Protein AF-A0A831PVS8-F1 (afdb_monomer_lite)

pLDDT: mean 74.14, std 18.01, range [37.59, 92.12]

Foldseek 3Di:
DDDDDDDDDDDDDPPDDDDDPVVVVVVVVVLVVLQLCLVLLLVLLVVLAVQWDWAVPDVVIAIVVNCQQVDFLVVRPDDLVVLVVSLVSSCVVCVLCNVVCVVCVVVRSHRRDGNNVVSNVSNVSVVVSVD

Secondary structure (DSSP, 8-state):
-----------PPP--PPPPHHHHHHHHHT-TT-TTTHHHHHHHHHHH-TT-EEE-SSSS-EEESTTGGGSBTGGGT--HHHHHHHHHHHHHH-GGGHHHHHHTHHHHT-TTSBHHHHHHHHHHHHHHHT-

Radius of gyration: 20.34 Å; chains: 1; bounding box: 55×60×35 Å

Structure (mmCIF, N/CA/C/O backbone):
data_AF-A0A831PVS8-F1
#
_entry.id   AF-A0A831PVS8-F1
#
loop_
_atom_site.group_PDB
_atom_site.id
_atom_site.type_symbol
_atom_site.label_atom_id
_atom_site.label_alt_id
_atom_site.label_comp_id
_atom_site.label_asym_id
_atom_site.label_entity_id
_atom_site.label_seq_id
_atom_site.pdbx_PDB_ins_code
_atom_site.Cartn_x
_atom_site.Cartn_y
_atom_site.Cartn_z
_atom_site.occupancy
_atom_site.B_iso_or_equiv
_atom_site.auth_seq_id
_atom_site.auth_comp_id
_atom_site.auth_asym_id
_atom_site.auth_atom_id
_atom_site.pdbx_PDB_model_num
ATOM 1 N N . MET A 1 1 ? -42.318 -44.932 23.338 1.00 41.38 1 MET A N 1
ATOM 2 C CA . MET A 1 1 ? -41.470 -44.939 22.121 1.00 41.38 1 MET A CA 1
ATOM 3 C C . MET A 1 1 ? -41.403 -43.526 21.544 1.00 41.38 1 MET A C 1
ATOM 5 O O . MET A 1 1 ? -42.353 -42.773 21.688 1.00 41.38 1 MET A O 1
ATOM 9 N N . LYS A 1 2 ? -40.236 -43.153 21.008 1.00 45.78 2 LYS A N 1
ATOM 10 C CA . LYS A 1 2 ? -39.795 -41.807 20.588 1.00 45.78 2 LYS A CA 1
ATOM 11 C C . LYS A 1 2 ? -40.451 -41.334 19.274 1.00 45.78 2 LYS A C 1
ATOM 13 O O . LYS A 1 2 ? -40.668 -42.189 18.423 1.00 45.78 2 LYS A O 1
ATOM 18 N N . ARG A 1 3 ? -40.592 -40.002 19.082 1.00 38.75 3 ARG A N 1
ATOM 19 C CA . ARG A 1 3 ? -40.307 -39.180 17.857 1.00 38.75 3 ARG A CA 1
ATOM 20 C C . ARG A 1 3 ? -41.163 -37.893 17.829 1.00 38.75 3 ARG A C 1
ATOM 22 O O . ARG A 1 3 ? -42.370 -37.960 17.682 1.00 38.75 3 ARG A O 1
ATOM 29 N N . THR A 1 4 ? -40.629 -36.746 18.263 1.00 49.12 4 THR A N 1
ATOM 30 C CA . THR A 1 4 ? -39.912 -35.671 17.514 1.00 49.12 4 THR A CA 1
ATOM 31 C C . THR A 1 4 ? -40.794 -34.654 16.776 1.00 49.12 4 THR A C 1
ATOM 33 O O . THR A 1 4 ? -41.469 -34.964 15.804 1.00 49.12 4 THR A O 1
ATOM 36 N N . LYS A 1 5 ? -40.670 -33.408 17.256 1.00 46.78 5 LYS A N 1
ATOM 37 C CA . LYS A 1 5 ? -41.176 -32.119 16.764 1.00 46.78 5 LYS A CA 1
ATOM 38 C C . LYS A 1 5 ? -40.736 -31.820 15.323 1.00 46.78 5 LYS A C 1
ATOM 40 O O . LYS A 1 5 ? -39.597 -32.114 14.966 1.00 46.78 5 LYS A O 1
ATOM 45 N N . ARG A 1 6 ? -41.555 -31.086 14.560 1.00 37.59 6 ARG A N 1
ATOM 46 C CA . ARG A 1 6 ? -41.065 -30.265 13.439 1.00 37.59 6 ARG A CA 1
ATOM 47 C C . ARG A 1 6 ? -41.905 -28.993 13.285 1.00 37.59 6 ARG A C 1
ATOM 49 O O . ARG A 1 6 ? -42.916 -28.968 12.600 1.00 37.59 6 ARG A O 1
ATOM 56 N N . THR A 1 7 ? -41.469 -27.937 13.964 1.00 42.09 7 THR A N 1
ATOM 57 C CA . THR A 1 7 ? -41.948 -26.563 13.783 1.00 42.09 7 THR A CA 1
ATOM 58 C C . THR A 1 7 ? -41.190 -25.963 12.599 1.00 42.09 7 THR A C 1
ATOM 60 O O . THR A 1 7 ? -39.977 -25.777 12.680 1.00 42.09 7 THR A O 1
ATOM 63 N N . GLN A 1 8 ? -41.865 -25.700 11.480 1.00 42.94 8 GLN A N 1
ATOM 64 C CA . GLN A 1 8 ? -41.251 -25.090 10.298 1.00 42.94 8 GLN A CA 1
ATOM 65 C C . GLN A 1 8 ? -41.432 -23.568 10.369 1.00 42.94 8 GLN A C 1
ATOM 67 O O . GLN A 1 8 ? -42.467 -23.023 9.999 1.00 42.94 8 GLN A O 1
ATOM 72 N N . SER A 1 9 ? -40.422 -22.875 10.900 1.00 40.56 9 SER A N 1
ATOM 73 C CA . SER A 1 9 ? -40.361 -21.411 10.916 1.00 40.56 9 SER A CA 1
ATOM 74 C C . SER A 1 9 ? -39.813 -20.882 9.587 1.00 40.56 9 SER A C 1
ATOM 76 O O . SER A 1 9 ? -38.619 -20.963 9.325 1.00 40.56 9 SER A O 1
ATOM 78 N N . ASN A 1 10 ? -40.713 -20.325 8.780 1.00 46.66 10 ASN A N 1
ATOM 79 C CA . ASN A 1 10 ? -40.642 -19.014 8.122 1.00 46.66 10 ASN A CA 1
ATOM 80 C C . ASN A 1 10 ? -39.254 -18.330 7.998 1.00 46.66 10 ASN A C 1
ATOM 82 O O . ASN A 1 10 ? -38.638 -18.047 9.027 1.00 46.66 10 ASN A O 1
ATOM 86 N N . ARG A 1 11 ? -38.846 -17.933 6.775 1.00 40.97 11 ARG A N 1
ATOM 87 C CA . ARG A 1 11 ? -38.078 -16.693 6.477 1.00 40.97 11 ARG A CA 1
ATOM 88 C C . ARG A 1 11 ? -37.901 -16.474 4.963 1.00 40.97 11 ARG A C 1
ATOM 90 O O . ARG A 1 11 ? -37.109 -17.141 4.308 1.00 40.97 11 ARG A O 1
ATOM 97 N N . ARG A 1 12 ? -38.626 -15.484 4.429 1.00 42.03 12 ARG A N 1
ATOM 98 C CA . ARG A 1 12 ? -38.342 -14.818 3.143 1.00 42.03 12 ARG A CA 1
ATOM 99 C C . ARG A 1 12 ? -36.970 -14.117 3.219 1.00 42.03 12 ARG A C 1
ATOM 101 O O . ARG A 1 12 ? -36.675 -13.548 4.276 1.00 42.03 12 ARG A O 1
ATOM 108 N N . PRO A 1 13 ? -36.156 -14.078 2.150 1.00 42.97 13 PRO A N 1
ATOM 109 C CA . PRO A 1 13 ? -34.933 -13.283 2.151 1.00 42.97 13 PRO A CA 1
ATOM 110 C C . PRO A 1 13 ? -35.303 -11.792 2.134 1.00 42.97 13 PRO A C 1
ATOM 112 O O . PRO A 1 13 ? -35.948 -11.304 1.207 1.00 42.97 13 PRO A O 1
ATOM 115 N N . LYS A 1 14 ? -34.936 -11.062 3.195 1.00 48.66 14 LYS A N 1
ATOM 116 C CA . LYS A 1 14 ? -35.035 -9.598 3.227 1.00 48.66 14 LYS A CA 1
ATOM 117 C C . LYS A 1 14 ? -34.056 -9.036 2.194 1.00 48.66 14 LYS A C 1
ATOM 119 O O . LYS A 1 14 ? -32.861 -9.294 2.288 1.00 48.66 14 LYS A O 1
ATOM 124 N N . LYS A 1 15 ? -34.574 -8.269 1.233 1.00 45.81 15 LYS A N 1
ATOM 125 C CA . LYS A 1 15 ? -33.807 -7.426 0.308 1.00 45.81 15 LYS A CA 1
ATOM 126 C C . LYS A 1 15 ? -32.966 -6.464 1.157 1.00 45.81 15 LYS A C 1
ATOM 128 O O . LYS A 1 15 ? -33.517 -5.568 1.790 1.00 45.81 15 LYS A O 1
ATOM 133 N N . VAL A 1 16 ? -31.667 -6.729 1.270 1.00 51.41 16 VAL A N 1
ATOM 134 C CA . VAL A 1 16 ? -30.741 -5.899 2.048 1.00 51.41 16 VAL A CA 1
ATOM 135 C C . VAL A 1 16 ? -30.465 -4.658 1.207 1.00 51.41 16 VAL A C 1
ATOM 137 O O . VAL A 1 16 ? -29.917 -4.772 0.113 1.00 51.41 16 VAL A O 1
ATOM 140 N N . ALA A 1 17 ? -30.930 -3.495 1.663 1.00 54.09 17 ALA A N 1
ATOM 141 C CA . ALA A 1 17 ? -30.590 -2.223 1.037 1.00 54.09 17 ALA A CA 1
ATOM 142 C C . ALA A 1 17 ? -29.059 -2.033 1.058 1.00 54.09 17 ALA A C 1
ATOM 144 O O . ALA A 1 17 ? -28.418 -2.487 2.014 1.00 54.09 17 ALA A O 1
ATOM 145 N N . PRO A 1 18 ? -28.460 -1.409 0.026 1.00 54.16 18 PRO A N 1
ATOM 146 C CA . PRO A 1 18 ? -27.046 -1.063 0.065 1.00 54.16 18 PRO A CA 1
ATOM 147 C C . PRO A 1 18 ? -26.783 -0.208 1.317 1.00 54.16 18 PRO A C 1
ATOM 149 O O . PRO A 1 18 ? -27.594 0.665 1.624 1.00 54.16 18 PRO A O 1
ATOM 152 N N . PRO A 1 19 ? -25.721 -0.492 2.088 1.00 49.62 19 PRO A N 1
ATOM 153 C CA . PRO A 1 19 ? -25.424 0.280 3.285 1.00 49.62 19 PRO A CA 1
ATOM 154 C C . PRO A 1 19 ? -25.114 1.727 2.895 1.00 49.62 19 PRO A C 1
ATOM 156 O O . PRO A 1 19 ? -24.367 1.960 1.944 1.00 49.62 19 PRO A O 1
ATOM 159 N N . ASP A 1 20 ? -25.677 2.680 3.637 1.00 54.56 20 ASP A N 1
ATOM 160 C CA . ASP A 1 20 ? -25.370 4.098 3.476 1.00 54.56 20 ASP A CA 1
ATOM 161 C C . ASP A 1 20 ? -23.846 4.328 3.533 1.00 54.56 20 ASP A C 1
ATOM 163 O O . ASP A 1 20 ? -23.161 3.712 4.361 1.00 54.56 20 ASP A O 1
ATOM 167 N N . PRO A 1 21 ? -23.287 5.228 2.705 1.00 50.31 21 PRO A N 1
ATOM 168 C CA . PRO A 1 21 ? -21.844 5.477 2.635 1.00 50.31 21 PRO A CA 1
ATOM 169 C C . PRO A 1 21 ? -21.243 5.908 3.985 1.00 50.31 21 PRO A C 1
ATOM 171 O O . PRO A 1 21 ? -20.114 5.548 4.311 1.00 50.31 21 PRO A O 1
ATOM 174 N N . LEU A 1 22 ? -22.031 6.570 4.837 1.00 42.75 22 LEU A N 1
ATOM 175 C CA . LEU A 1 22 ? -21.641 6.912 6.211 1.00 42.75 22 LEU A CA 1
ATOM 176 C C . LEU A 1 22 ? -21.515 5.680 7.127 1.00 42.75 22 LEU A C 1
ATOM 178 O O . LEU A 1 22 ? -20.697 5.661 8.040 1.00 42.75 22 LEU A O 1
ATOM 182 N N . THR A 1 23 ? -22.270 4.612 6.857 1.00 52.88 23 THR A N 1
ATOM 183 C CA . THR A 1 23 ? -22.194 3.347 7.612 1.00 52.88 23 THR A CA 1
ATOM 184 C C . THR A 1 23 ? -20.995 2.495 7.184 1.00 52.88 23 THR A C 1
ATOM 186 O O . THR A 1 23 ? -20.504 1.676 7.963 1.00 52.88 23 THR A O 1
ATOM 189 N N . LEU A 1 24 ? -20.502 2.684 5.955 1.00 48.91 24 LEU A N 1
ATOM 190 C CA . LEU A 1 24 ? -19.259 2.071 5.485 1.00 48.91 24 LEU A CA 1
ATOM 191 C C . LEU A 1 24 ? -18.042 2.688 6.185 1.00 48.91 24 LEU A C 1
ATOM 193 O O . LEU A 1 24 ? -17.184 1.943 6.658 1.00 48.91 24 LEU A O 1
ATOM 197 N N . LEU A 1 25 ? -18.030 4.014 6.344 1.00 50.56 25 LEU A N 1
ATOM 198 C CA . LEU A 1 25 ? -17.004 4.746 7.095 1.00 50.56 25 LEU A CA 1
ATOM 199 C C . LEU A 1 25 ? -16.999 4.360 8.587 1.00 50.56 25 LEU A C 1
ATOM 201 O O . LEU A 1 25 ? -15.944 4.061 9.142 1.00 50.56 25 LEU A O 1
ATOM 205 N N . ASP A 1 26 ? -18.171 4.250 9.224 1.00 45.41 26 ASP A N 1
ATOM 206 C CA . ASP A 1 26 ? -18.280 3.841 10.637 1.00 45.41 26 ASP A CA 1
ATOM 207 C C . ASP A 1 26 ? -17.866 2.368 10.859 1.00 45.41 26 ASP A C 1
ATOM 209 O O . ASP A 1 26 ? -17.264 2.014 11.875 1.00 45.41 26 ASP A O 1
ATOM 213 N N . ARG A 1 27 ? -18.116 1.486 9.877 1.00 44.44 27 ARG A N 1
ATOM 214 C CA . ARG A 1 27 ? -17.620 0.096 9.903 1.00 44.44 27 ARG A CA 1
ATOM 215 C C . ARG A 1 27 ? -16.119 -0.004 9.665 1.00 44.44 27 ARG A C 1
ATOM 217 O O . ARG A 1 27 ? -15.501 -0.874 10.274 1.00 44.44 27 ARG A O 1
ATOM 224 N N . ALA A 1 28 ? -15.543 0.848 8.821 1.00 46.62 28 ALA A N 1
ATOM 225 C CA . ALA A 1 28 ? -14.095 0.948 8.662 1.00 46.62 28 ALA A CA 1
ATOM 226 C C . ALA A 1 28 ? -13.438 1.420 9.973 1.00 46.62 28 ALA A C 1
ATOM 228 O O . ALA A 1 28 ? -12.481 0.804 10.437 1.00 46.62 28 ALA A O 1
ATOM 229 N N . ALA A 1 29 ? -14.038 2.404 10.654 1.00 47.22 29 ALA A N 1
ATOM 230 C CA . ALA A 1 29 ? -13.553 2.937 11.929 1.00 47.22 29 ALA A CA 1
ATOM 231 C C . ALA A 1 29 ? -13.600 1.931 13.102 1.00 47.22 29 ALA A C 1
ATOM 233 O O . ALA A 1 29 ? -12.787 2.018 14.023 1.00 47.22 29 ALA A O 1
ATOM 234 N N . ARG A 1 30 ? -14.524 0.956 13.080 1.00 44.41 30 ARG A N 1
ATOM 235 C CA . ARG A 1 30 ? -14.644 -0.101 14.110 1.00 44.41 30 ARG A CA 1
ATOM 236 C C . ARG A 1 30 ? -13.756 -1.334 13.864 1.00 44.41 30 ARG A C 1
ATOM 238 O O . ARG A 1 30 ? -13.692 -2.200 14.731 1.00 44.41 30 ARG A O 1
ATOM 245 N N . ARG A 1 31 ? -13.051 -1.424 12.728 1.00 46.66 31 ARG A N 1
ATOM 246 C CA . ARG A 1 31 ? -12.142 -2.533 12.345 1.00 46.66 31 ARG A CA 1
ATOM 247 C C . ARG A 1 31 ? -10.680 -2.260 12.759 1.00 46.66 31 ARG A C 1
ATOM 249 O O . ARG A 1 31 ? -9.757 -2.445 11.971 1.00 46.66 31 ARG A O 1
ATOM 256 N N . ARG A 1 32 ? -10.467 -1.821 14.004 1.00 41.78 32 ARG A N 1
ATOM 257 C CA . ARG A 1 32 ? -9.177 -1.391 14.602 1.00 41.78 32 ARG A CA 1
ATOM 258 C C . ARG A 1 32 ? -8.109 -2.486 14.818 1.00 41.78 32 ARG A C 1
ATOM 260 O O . ARG A 1 32 ? -7.218 -2.295 15.630 1.00 41.78 32 ARG A O 1
ATOM 267 N N . ASP A 1 33 ? -8.147 -3.580 14.064 1.00 42.84 33 ASP A N 1
ATOM 268 C CA . ASP A 1 33 ? -6.990 -4.479 13.889 1.00 42.84 33 ASP A CA 1
ATOM 269 C C . ASP A 1 33 ? -6.345 -4.314 12.495 1.00 42.84 33 ASP A C 1
ATOM 271 O O . ASP A 1 33 ? -5.343 -4.948 12.188 1.00 42.84 33 ASP A O 1
ATOM 275 N N . ALA A 1 34 ? -6.903 -3.438 11.646 1.00 44.19 34 ALA A N 1
ATOM 276 C CA . ALA A 1 34 ? -6.414 -3.123 10.301 1.00 44.19 34 ALA A CA 1
ATOM 277 C C . ALA A 1 34 ? -5.990 -1.648 10.138 1.00 44.19 34 ALA A C 1
ATOM 279 O O . ALA A 1 34 ? -5.845 -1.166 9.017 1.00 44.19 34 ALA A O 1
ATOM 280 N N . SER A 1 35 ? -5.757 -0.924 11.240 1.00 50.69 35 SER A N 1
ATOM 281 C CA . SER A 1 35 ? -5.222 0.452 11.229 1.00 50.69 35 SER A CA 1
ATOM 282 C C . SER A 1 35 ? -3.718 0.525 10.901 1.00 50.69 35 SER A C 1
ATOM 284 O O . SER A 1 35 ? -3.071 1.524 11.184 1.00 50.69 35 SER A O 1
ATOM 286 N N . ASP A 1 36 ? -3.166 -0.518 10.278 1.00 62.69 36 ASP A N 1
ATOM 287 C CA . ASP A 1 36 ? -1.746 -0.681 9.950 1.00 62.69 36 ASP A CA 1
ATOM 288 C C . ASP A 1 36 ? -1.357 -0.057 8.591 1.00 62.69 36 ASP A C 1
ATOM 290 O O . ASP A 1 36 ? -0.298 -0.348 8.049 1.00 62.69 36 ASP A O 1
ATOM 294 N N . GLY A 1 37 ? -2.227 0.741 7.965 1.00 72.50 37 GLY A N 1
ATOM 295 C CA . GLY A 1 37 ? -1.988 1.317 6.631 1.00 72.50 37 GLY A CA 1
ATOM 296 C C . GLY A 1 37 ? -2.036 0.312 5.468 1.00 72.50 37 GLY A C 1
ATOM 297 O O . GLY A 1 37 ? -2.185 0.722 4.323 1.00 72.50 37 GLY A O 1
ATOM 298 N N . ALA A 1 38 ? -2.008 -0.998 5.738 1.00 83.00 38 ALA A N 1
ATOM 299 C CA . ALA A 1 38 ? -2.080 -2.055 4.725 1.00 83.00 38 ALA A CA 1
ATOM 300 C C . ALA A 1 38 ? -3.386 -2.035 3.912 1.00 83.00 38 ALA A C 1
ATOM 302 O O . ALA A 1 38 ? -3.369 -2.285 2.709 1.00 83.00 38 ALA A O 1
ATOM 303 N N . LEU A 1 39 ? -4.516 -1.728 4.559 1.00 85.12 39 LEU A N 1
ATOM 304 C CA . LEU A 1 39 ? -5.800 -1.619 3.870 1.00 85.12 39 LEU A CA 1
ATOM 305 C C . LEU A 1 39 ? -5.839 -0.394 2.949 1.00 85.12 39 LEU A C 1
ATOM 307 O O . LEU A 1 39 ? -6.210 -0.526 1.788 1.00 85.12 39 LEU A O 1
ATOM 311 N N . GLU A 1 40 ? -5.426 0.771 3.454 1.00 86.25 40 GLU A N 1
ATOM 312 C CA . GLU A 1 40 ? -5.361 2.009 2.665 1.00 86.25 40 GLU A CA 1
ATOM 313 C C . GLU A 1 40 ? -4.411 1.855 1.476 1.00 86.25 40 GLU A C 1
ATOM 315 O O . GLU A 1 40 ? -4.749 2.238 0.360 1.00 86.25 40 GLU A O 1
ATOM 320 N N . LEU A 1 41 ? -3.266 1.198 1.683 1.00 88.06 41 LEU A N 1
ATOM 321 C CA . LEU A 1 41 ? -2.332 0.861 0.614 1.00 88.06 41 LEU A CA 1
ATOM 322 C C . LEU A 1 41 ? -2.970 -0.050 -0.437 1.00 88.06 41 LEU A C 1
ATOM 324 O O . LEU A 1 41 ? -2.869 0.231 -1.626 1.00 88.06 41 LEU A O 1
ATOM 328 N N . ALA A 1 42 ? -3.655 -1.117 -0.022 1.00 87.81 42 ALA A N 1
ATOM 329 C CA . ALA A 1 42 ? -4.318 -2.025 -0.954 1.00 87.81 42 ALA A CA 1
ATOM 330 C C . ALA A 1 42 ? -5.427 -1.322 -1.760 1.00 87.81 42 ALA A C 1
ATOM 332 O O . ALA A 1 42 ? -5.566 -1.566 -2.958 1.00 87.81 42 ALA A O 1
ATOM 333 N N . VAL A 1 43 ? -6.197 -0.432 -1.126 1.00 86.69 43 VAL A N 1
ATOM 334 C CA . VAL A 1 43 ? -7.256 0.352 -1.783 1.00 86.69 43 VAL A CA 1
ATOM 335 C C . VAL A 1 43 ? -6.674 1.378 -2.759 1.00 86.69 43 VAL A C 1
ATOM 337 O O . VAL A 1 43 ? -7.181 1.508 -3.876 1.00 86.69 43 VAL A O 1
ATOM 340 N N . ALA A 1 44 ? -5.596 2.067 -2.381 1.00 89.19 44 ALA A N 1
ATOM 341 C CA . ALA A 1 44 ? -4.896 2.993 -3.266 1.00 89.19 44 ALA A CA 1
ATOM 342 C C . ALA A 1 44 ? -4.314 2.254 -4.484 1.00 89.19 44 ALA A C 1
ATOM 344 O O . ALA A 1 44 ? -4.501 2.675 -5.624 1.00 89.19 44 ALA A O 1
ATOM 345 N N . LEU A 1 45 ? -3.723 1.073 -4.273 1.00 88.19 45 LEU A N 1
ATOM 346 C CA . LEU A 1 45 ? -3.247 0.220 -5.364 1.00 88.19 45 LEU A CA 1
ATOM 347 C C . LEU A 1 45 ? -4.375 -0.205 -6.304 1.00 88.19 45 LEU A C 1
ATOM 349 O O . LEU A 1 45 ? -4.256 -0.014 -7.509 1.00 88.19 45 LEU A O 1
ATOM 353 N N . ALA A 1 46 ? -5.496 -0.697 -5.777 1.00 87.81 46 ALA A N 1
ATOM 354 C CA . ALA A 1 46 ? -6.655 -1.059 -6.598 1.00 87.81 46 ALA A CA 1
ATOM 355 C C . ALA A 1 46 ? -7.267 0.129 -7.364 1.00 87.81 46 ALA A C 1
ATOM 357 O O . ALA A 1 46 ? -7.986 -0.066 -8.341 1.00 87.81 46 ALA A O 1
ATOM 358 N N . SER A 1 47 ? -6.986 1.363 -6.935 1.00 86.19 47 SER A N 1
ATOM 359 C CA . SER A 1 47 ? -7.415 2.581 -7.629 1.00 86.19 47 SER A CA 1
ATOM 360 C C . SER A 1 47 ? -6.470 2.978 -8.769 1.00 86.19 47 SER A C 1
ATOM 362 O O . SER A 1 47 ? -6.895 3.653 -9.704 1.00 86.19 47 SER A O 1
ATOM 364 N N . LEU A 1 48 ? -5.199 2.574 -8.700 1.00 86.50 48 LEU A N 1
ATOM 365 C CA . LEU A 1 48 ? -4.163 2.910 -9.685 1.00 86.50 48 LEU A CA 1
ATOM 366 C C . LEU A 1 48 ? -3.930 1.808 -10.718 1.00 86.50 48 LEU A C 1
ATOM 368 O O . LEU A 1 48 ? -3.502 2.094 -11.835 1.00 86.50 48 LEU A O 1
ATOM 372 N N . THR A 1 49 ? -4.216 0.557 -10.365 1.00 85.69 49 THR A N 1
ATOM 373 C CA . THR A 1 49 ? -4.022 -0.598 -11.238 1.00 85.69 49 THR A CA 1
ATOM 374 C C . THR A 1 49 ? -5.238 -1.514 -11.234 1.00 85.69 49 THR A C 1
ATOM 376 O O . THR A 1 49 ? -5.872 -1.752 -10.211 1.00 85.69 49 THR A O 1
ATOM 379 N N . THR A 1 50 ? -5.542 -2.087 -12.398 1.00 86.75 50 THR A N 1
ATOM 380 C CA . THR A 1 50 ? -6.583 -3.112 -12.558 1.00 86.75 50 THR A CA 1
ATOM 381 C C . THR A 1 50 ? -6.110 -4.506 -12.137 1.00 86.75 50 THR A C 1
ATOM 383 O O . THR A 1 50 ? -6.913 -5.438 -12.090 1.00 86.75 50 THR A O 1
ATOM 386 N N . LEU A 1 51 ? -4.816 -4.657 -11.826 1.00 86.50 51 LEU A N 1
ATOM 387 C CA . LEU A 1 51 ? -4.200 -5.914 -11.393 1.00 86.50 51 LEU A CA 1
ATOM 388 C C . LEU A 1 51 ? -4.400 -6.203 -9.904 1.00 86.50 51 LEU A C 1
ATOM 390 O O . LEU A 1 51 ? -4.082 -7.305 -9.462 1.00 86.50 51 LEU A O 1
ATOM 394 N N . VAL A 1 52 ? -4.904 -5.230 -9.142 1.00 88.50 52 VAL A N 1
ATOM 395 C CA . VAL A 1 52 ? -5.176 -5.371 -7.714 1.00 88.50 52 VAL A CA 1
ATOM 396 C C . VAL A 1 52 ? -6.664 -5.180 -7.468 1.00 88.50 52 VAL A C 1
ATOM 398 O O . VAL A 1 52 ? -7.244 -4.169 -7.846 1.00 88.50 52 VAL A O 1
ATOM 401 N N . GLN A 1 53 ? -7.286 -6.142 -6.798 1.00 88.00 53 GLN A N 1
ATOM 402 C CA . GLN A 1 53 ? -8.644 -6.018 -6.281 1.00 88.00 53 GLN A CA 1
ATOM 403 C C . GLN A 1 53 ? -8.631 -6.186 -4.770 1.00 88.00 53 GLN A C 1
ATOM 405 O O . GLN A 1 53 ? -7.851 -6.969 -4.231 1.00 88.00 53 GLN A O 1
ATOM 410 N N . VAL A 1 54 ? -9.519 -5.472 -4.082 1.00 85.56 54 VAL A N 1
ATOM 411 C CA . VAL A 1 54 ? -9.670 -5.562 -2.628 1.00 85.56 54 VAL A CA 1
ATOM 412 C C . VAL A 1 54 ? -11.093 -5.988 -2.303 1.00 85.56 54 VAL A C 1
ATOM 414 O O . VAL A 1 54 ? -12.052 -5.287 -2.623 1.00 85.56 54 VAL A O 1
ATOM 417 N N . ASP A 1 55 ? -11.235 -7.127 -1.628 1.00 84.06 55 ASP A N 1
ATOM 418 C CA . ASP A 1 55 ? -12.503 -7.581 -1.071 1.00 84.06 55 ASP A CA 1
ATOM 419 C C . ASP A 1 55 ? -12.552 -7.313 0.438 1.00 84.06 55 ASP A C 1
ATOM 421 O O . ASP A 1 55 ? -11.853 -7.932 1.247 1.00 84.06 55 ASP A O 1
ATOM 425 N N . LEU A 1 56 ? -13.435 -6.391 0.820 1.00 81.25 56 LEU A N 1
ATOM 426 C CA . LEU A 1 56 ? -13.669 -5.976 2.205 1.00 81.25 56 LEU A CA 1
ATOM 427 C C . LEU A 1 56 ? -14.733 -6.825 2.925 1.00 81.25 56 LEU A C 1
ATOM 429 O O . LEU A 1 56 ? -14.997 -6.598 4.116 1.00 81.25 56 LEU A O 1
ATOM 433 N N . ARG A 1 57 ? -15.380 -7.762 2.213 1.00 82.44 57 ARG A N 1
ATOM 434 C CA . ARG A 1 57 ? -16.425 -8.648 2.751 1.00 82.44 57 ARG A CA 1
ATOM 435 C C . ARG A 1 57 ? -15.884 -9.630 3.801 1.00 82.44 57 ARG A C 1
ATOM 437 O O . ARG A 1 57 ? -16.502 -9.693 4.867 1.00 82.44 57 ARG A O 1
ATOM 444 N N . PRO A 1 58 ? -14.795 -10.389 3.558 1.00 75.88 58 PRO A N 1
ATOM 445 C CA . PRO A 1 58 ? -14.192 -11.248 4.578 1.00 75.88 58 PRO A CA 1
ATOM 446 C C . PRO A 1 58 ? -13.388 -10.446 5.619 1.00 75.88 58 PRO A C 1
ATOM 448 O O . PRO A 1 58 ? -12.948 -9.327 5.355 1.00 75.88 58 PRO A O 1
ATOM 451 N N . THR A 1 59 ? -13.189 -11.041 6.801 1.00 69.75 59 THR A N 1
ATOM 452 C CA . THR A 1 59 ? -12.295 -10.524 7.852 1.00 69.75 59 THR A CA 1
ATOM 453 C C . THR A 1 59 ? -11.253 -11.600 8.191 1.00 69.75 59 THR A C 1
ATOM 455 O O . THR A 1 59 ? -11.666 -12.682 8.619 1.00 69.75 59 THR A O 1
ATOM 458 N N . PRO A 1 60 ? -9.936 -11.348 8.029 1.00 72.38 60 PRO A N 1
ATOM 459 C CA . PRO A 1 60 ? -9.320 -10.136 7.464 1.00 72.38 60 PRO A CA 1
ATOM 460 C C . PRO A 1 60 ? -9.709 -9.898 5.991 1.00 72.38 60 PRO A C 1
ATOM 462 O O . PRO A 1 60 ? -10.220 -10.808 5.332 1.00 72.38 60 PRO A O 1
ATOM 465 N N . PHE A 1 61 ? -9.505 -8.664 5.501 1.00 82.38 61 PHE A N 1
ATOM 466 C CA . PHE A 1 61 ? -9.763 -8.321 4.097 1.00 82.38 61 PHE A CA 1
ATOM 467 C C . PHE A 1 61 ? -8.921 -9.204 3.173 1.00 82.38 61 PHE A C 1
ATOM 469 O O . PHE A 1 61 ? -7.879 -9.727 3.573 1.00 82.38 61 PHE A O 1
ATOM 476 N N . ARG A 1 62 ? -9.380 -9.384 1.937 1.00 82.50 62 ARG A N 1
ATOM 477 C CA . ARG A 1 62 ? -8.639 -10.138 0.923 1.00 82.50 62 ARG A CA 1
ATOM 478 C C . ARG A 1 62 ? -8.222 -9.228 -0.209 1.00 82.50 62 ARG A C 1
ATOM 480 O O . ARG A 1 62 ? -8.930 -8.281 -0.539 1.00 82.50 62 ARG A O 1
ATOM 487 N N . THR A 1 63 ? -7.093 -9.557 -0.809 1.00 85.25 63 THR A N 1
ATOM 488 C CA . THR A 1 63 ? -6.627 -8.941 -2.042 1.00 85.25 63 THR A CA 1
ATOM 489 C C . THR A 1 63 ? -6.553 -10.002 -3.124 1.00 85.25 63 THR A C 1
ATOM 491 O O . THR A 1 63 ? -6.313 -11.176 -2.838 1.00 85.25 63 THR A O 1
ATOM 494 N N . GLU A 1 64 ? -6.760 -9.599 -4.366 1.00 87.50 64 GLU A N 1
ATOM 495 C CA . GLU A 1 64 ? -6.361 -10.377 -5.531 1.00 87.50 64 GLU A CA 1
ATOM 496 C C . GLU A 1 64 ? -5.314 -9.554 -6.278 1.00 87.50 64 GLU A C 1
ATOM 498 O O . GLU A 1 64 ? -5.627 -8.427 -6.653 1.00 87.50 64 GLU A O 1
ATOM 503 N N . PRO A 1 65 ?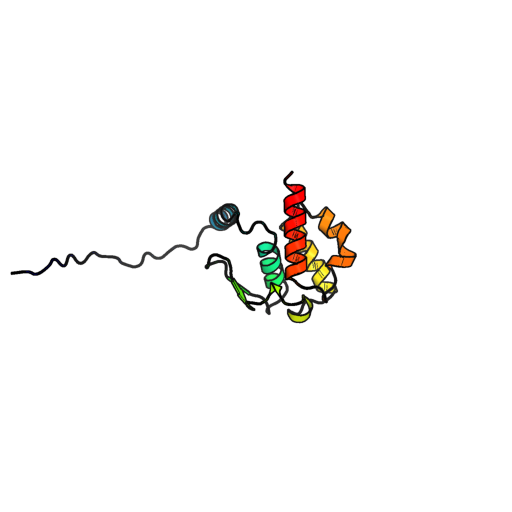 -4.079 -10.052 -6.452 1.00 88.62 65 PRO A N 1
ATOM 504 C CA . PRO A 1 65 ? -3.559 -11.342 -5.985 1.00 88.62 65 PRO A CA 1
ATOM 505 C C . PRO A 1 65 ? -3.508 -11.479 -4.447 1.00 88.62 65 PRO A C 1
ATOM 507 O O . PRO A 1 65 ? -3.366 -10.494 -3.721 1.00 88.62 65 PRO A O 1
ATOM 510 N N . ALA A 1 66 ? -3.628 -12.713 -3.941 1.00 84.38 66 ALA A N 1
ATOM 511 C CA . ALA A 1 66 ? -3.611 -12.999 -2.497 1.00 84.38 66 ALA A CA 1
ATOM 512 C C . ALA A 1 66 ? -2.230 -12.757 -1.862 1.00 84.38 66 ALA A C 1
ATOM 514 O O . ALA A 1 66 ? -2.134 -12.415 -0.688 1.00 84.38 66 ALA A O 1
ATOM 515 N N . ASP A 1 67 ? -1.177 -12.888 -2.664 1.00 84.62 67 ASP A N 1
ATOM 516 C CA . ASP A 1 67 ? 0.226 -12.616 -2.350 1.00 84.62 67 ASP A CA 1
ATOM 517 C C . ASP A 1 67 ? 0.629 -11.157 -2.651 1.00 84.62 67 ASP A C 1
ATOM 519 O O . ASP A 1 67 ? 1.801 -10.865 -2.874 1.00 84.62 67 ASP A O 1
ATOM 523 N N . LEU A 1 68 ? -0.327 -10.216 -2.667 1.00 86.75 68 LEU A N 1
ATOM 524 C CA . LEU A 1 68 ? -0.072 -8.802 -2.980 1.00 86.75 68 LEU A CA 1
ATOM 525 C C . LEU A 1 68 ? 1.080 -8.209 -2.158 1.00 86.75 68 LEU A C 1
ATOM 527 O O . LEU A 1 68 ? 1.913 -7.489 -2.691 1.00 86.75 68 LEU A O 1
ATOM 531 N N . PHE A 1 69 ? 1.138 -8.502 -0.862 1.00 87.31 69 PHE A N 1
ATOM 532 C CA . PHE A 1 69 ? 2.145 -7.913 0.023 1.00 87.31 69 PHE A CA 1
ATOM 533 C C . PHE A 1 69 ? 3.543 -8.533 -0.142 1.00 87.31 69 PHE A C 1
ATOM 535 O O . PHE A 1 69 ? 4.529 -7.898 0.223 1.00 87.31 69 PHE A O 1
ATOM 542 N N . ASP A 1 70 ? 3.655 -9.712 -0.757 1.00 87.62 70 ASP A N 1
ATOM 543 C CA . ASP A 1 70 ? 4.945 -10.330 -1.097 1.00 87.62 70 ASP A CA 1
ATOM 544 C C . ASP A 1 70 ? 5.503 -9.821 -2.439 1.00 87.62 70 ASP A C 1
ATOM 546 O O . ASP A 1 70 ? 6.673 -10.039 -2.772 1.00 87.62 70 ASP A O 1
ATOM 550 N N . ARG A 1 71 ? 4.665 -9.123 -3.211 1.00 89.88 71 ARG A N 1
ATOM 551 C CA . ARG A 1 71 ? 4.971 -8.579 -4.533 1.00 89.88 71 ARG A CA 1
ATOM 552 C C . ARG A 1 71 ? 5.603 -7.195 -4.473 1.00 89.88 71 ARG A C 1
ATOM 554 O O . ARG A 1 71 ? 5.526 -6.487 -3.471 1.00 89.88 71 ARG A O 1
ATOM 561 N N . THR A 1 72 ? 6.218 -6.802 -5.585 1.00 91.69 72 THR A N 1
ATOM 562 C CA . THR A 1 72 ? 6.706 -5.436 -5.806 1.00 91.69 72 THR A CA 1
ATOM 563 C C . THR A 1 72 ? 5.649 -4.579 -6.492 1.00 91.69 72 THR A C 1
ATOM 565 O O . THR A 1 72 ? 4.794 -5.105 -7.210 1.00 91.69 72 THR A O 1
ATOM 568 N N . PHE A 1 73 ? 5.736 -3.258 -6.342 1.00 91.12 73 PHE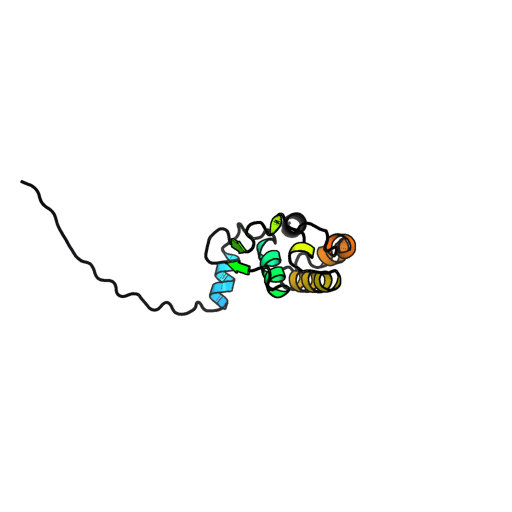 A N 1
ATOM 569 C CA . PHE A 1 73 ? 4.855 -2.319 -7.048 1.00 91.12 73 PHE A CA 1
ATOM 570 C C . PHE A 1 73 ? 4.928 -2.487 -8.577 1.00 91.12 73 PHE A C 1
ATOM 572 O O . PHE A 1 73 ? 3.900 -2.525 -9.253 1.00 91.12 73 PHE A O 1
ATOM 579 N N . SER A 1 74 ? 6.122 -2.730 -9.119 1.00 92.12 74 SER A N 1
ATOM 580 C CA . SER A 1 74 ? 6.324 -3.019 -10.544 1.00 92.12 74 SER A CA 1
ATOM 581 C C . SER A 1 74 ? 5.577 -4.264 -11.024 1.00 92.12 74 SER A C 1
ATOM 583 O O . SER A 1 74 ? 5.032 -4.278 -12.126 1.00 92.12 74 SER A O 1
ATOM 585 N N . SER A 1 75 ? 5.479 -5.303 -10.190 1.00 90.00 75 SER A N 1
ATOM 586 C CA . SER A 1 75 ? 4.790 -6.550 -10.549 1.00 90.00 75 SER A CA 1
ATOM 587 C C . SER A 1 75 ? 3.262 -6.431 -10.573 1.00 90.00 75 SER A C 1
ATOM 589 O O . SER A 1 75 ? 2.590 -7.278 -11.162 1.00 90.00 75 SER A O 1
ATOM 591 N N . VAL A 1 76 ? 2.715 -5.377 -9.963 1.00 88.19 76 VAL A N 1
ATOM 592 C CA . VAL A 1 76 ? 1.291 -5.013 -10.039 1.00 88.19 76 VAL A CA 1
ATOM 593 C C . VAL A 1 76 ? 1.040 -3.858 -11.011 1.00 88.19 76 VAL A C 1
ATOM 595 O O . VAL A 1 76 ? -0.057 -3.303 -11.049 1.00 88.19 76 VAL A O 1
ATOM 598 N N . GLY A 1 77 ? 2.033 -3.534 -11.844 1.00 87.19 77 GLY A N 1
ATOM 599 C CA . GLY A 1 77 ? 1.907 -2.582 -12.943 1.00 87.19 77 GLY A CA 1
ATOM 600 C C . GLY A 1 77 ? 2.164 -1.124 -12.572 1.00 87.19 77 GLY A C 1
ATOM 601 O O . GLY A 1 77 ? 1.943 -0.273 -13.427 1.00 87.19 77 GLY A O 1
ATOM 602 N N . LEU A 1 78 ? 2.641 -0.830 -11.355 1.00 90.12 78 LEU A N 1
ATOM 603 C CA . LEU A 1 78 ? 3.032 0.528 -10.980 1.00 90.12 78 LEU A CA 1
ATOM 604 C C . LEU A 1 78 ? 4.435 0.857 -11.494 1.00 90.12 78 LEU A C 1
ATOM 606 O O . LEU A 1 78 ? 5.382 0.096 -11.301 1.00 90.12 78 LEU A O 1
ATOM 610 N N . ASN A 1 7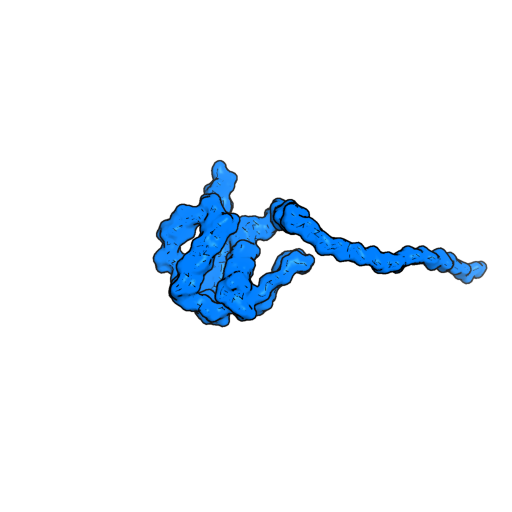9 ? 4.567 2.014 -12.133 1.00 89.25 79 ASN A N 1
ATOM 611 C CA . ASN A 1 79 ? 5.838 2.609 -12.543 1.00 89.25 79 ASN A CA 1
ATOM 612 C C . ASN A 1 79 ? 6.183 3.819 -11.654 1.00 89.25 79 ASN A C 1
ATOM 614 O O . ASN A 1 79 ? 5.411 4.182 -10.770 1.00 89.25 79 ASN A O 1
ATOM 618 N N . GLU A 1 80 ? 7.345 4.438 -11.879 1.00 86.56 80 GLU A N 1
ATOM 619 C CA . GLU A 1 80 ? 7.831 5.570 -11.069 1.00 86.56 80 GLU A CA 1
ATOM 620 C C . GLU A 1 80 ? 6.833 6.738 -11.048 1.00 86.56 80 GLU A C 1
ATOM 622 O O . GLU A 1 80 ? 6.545 7.283 -9.984 1.00 86.56 80 GLU A O 1
ATOM 627 N N . ASP A 1 81 ? 6.211 7.052 -12.188 1.00 85.69 81 ASP A N 1
ATOM 628 C CA . ASP A 1 81 ? 5.195 8.107 -12.272 1.00 85.69 81 ASP A CA 1
ATOM 629 C C . ASP A 1 81 ? 3.973 7.801 -11.388 1.00 85.69 81 ASP A C 1
ATOM 631 O O . ASP A 1 81 ? 3.463 8.674 -10.682 1.00 85.69 81 ASP A O 1
ATOM 635 N N . GLN A 1 82 ? 3.506 6.547 -11.387 1.00 88.62 82 GLN A N 1
ATOM 636 C CA . GLN A 1 82 ? 2.364 6.108 -10.581 1.00 88.62 82 GLN A CA 1
ATOM 637 C C . GLN A 1 82 ? 2.667 6.049 -9.082 1.00 88.62 82 GLN A C 1
ATOM 639 O O . GLN A 1 82 ? 1.743 6.216 -8.282 1.00 88.62 82 GLN A O 1
ATOM 644 N N . MET A 1 83 ? 3.930 5.877 -8.682 1.00 88.19 83 MET A N 1
ATOM 645 C CA . MET A 1 83 ? 4.319 5.928 -7.269 1.00 88.19 83 MET A CA 1
ATOM 646 C C . MET A 1 83 ? 4.060 7.311 -6.658 1.00 88.19 83 MET A C 1
ATOM 648 O O . MET A 1 83 ? 3.563 7.402 -5.534 1.00 88.19 83 MET A O 1
ATOM 652 N N . GLY A 1 84 ? 4.284 8.385 -7.421 1.00 87.69 84 GLY A N 1
ATOM 653 C CA . GLY A 1 84 ? 3.938 9.741 -6.989 1.00 87.69 84 GLY A CA 1
ATOM 654 C C . GLY A 1 84 ? 2.435 9.907 -6.732 1.00 87.69 84 GLY A C 1
ATOM 655 O O . GLY A 1 84 ? 2.033 10.453 -5.703 1.00 87.69 84 GLY A O 1
ATOM 656 N N . PHE A 1 85 ? 1.591 9.367 -7.618 1.00 88.50 85 PHE A N 1
ATOM 657 C CA . PHE A 1 85 ? 0.134 9.370 -7.432 1.00 88.50 85 PHE A CA 1
ATOM 658 C C . PHE A 1 85 ? -0.313 8.506 -6.247 1.00 88.50 85 PHE A C 1
ATOM 660 O O . PHE A 1 85 ? -1.208 8.914 -5.504 1.00 88.50 85 PHE A O 1
ATOM 667 N N . LEU A 1 86 ? 0.320 7.347 -6.040 1.00 88.81 86 LEU A N 1
ATOM 668 C CA . LEU A 1 86 ? 0.082 6.487 -4.879 1.00 88.81 86 LEU A CA 1
ATOM 669 C C . LEU A 1 86 ? 0.334 7.252 -3.583 1.00 88.81 86 LEU A C 1
ATOM 671 O O . LEU A 1 86 ? -0.509 7.233 -2.686 1.00 88.81 86 LEU A O 1
ATOM 675 N N . ARG A 1 87 ? 1.456 7.972 -3.497 1.00 88.94 87 ARG A N 1
ATOM 676 C CA . ARG A 1 87 ? 1.774 8.779 -2.319 1.00 88.94 87 ARG A CA 1
ATOM 677 C C . ARG A 1 87 ? 0.724 9.856 -2.070 1.00 88.94 87 ARG A C 1
ATOM 679 O O . ARG A 1 87 ? 0.274 9.995 -0.937 1.00 88.94 87 ARG A O 1
ATOM 686 N N . GLU A 1 88 ? 0.317 10.601 -3.092 1.00 88.69 88 GLU A N 1
ATOM 687 C CA . GLU A 1 88 ? -0.704 11.643 -2.926 1.00 88.69 88 GLU A CA 1
ATOM 688 C C . GLU A 1 88 ? -2.049 11.059 -2.461 1.00 88.69 88 GLU A C 1
ATOM 690 O O . GLU A 1 88 ? -2.679 11.616 -1.561 1.00 88.69 88 GLU A O 1
ATOM 695 N N . GLN A 1 89 ? -2.455 9.889 -2.966 1.00 87.25 89 GLN A N 1
ATOM 696 C CA . GLN A 1 89 ? -3.633 9.185 -2.442 1.00 87.25 89 GLN A CA 1
ATOM 697 C C . GLN A 1 89 ? -3.460 8.769 -0.978 1.00 87.25 89 GLN A C 1
ATOM 699 O O . GLN A 1 89 ? -4.362 8.973 -0.164 1.00 87.25 89 GLN A O 1
ATOM 704 N N . LEU A 1 90 ? -2.291 8.242 -0.612 1.00 87.44 90 LEU A N 1
ATOM 705 C CA . LEU A 1 90 ? -2.000 7.868 0.770 1.00 87.44 90 LEU A CA 1
ATOM 706 C C . LEU A 1 90 ? -1.970 9.077 1.705 1.00 87.44 90 LEU A C 1
ATOM 708 O O . LEU A 1 90 ? -2.420 8.958 2.838 1.00 87.44 90 LEU A O 1
ATOM 712 N N . LYS A 1 91 ? -1.520 10.249 1.249 1.00 88.25 91 LYS A N 1
ATOM 713 C CA . LYS A 1 91 ? -1.575 11.500 2.025 1.00 88.25 91 LYS A CA 1
ATOM 714 C C . LYS A 1 91 ? -3.013 11.938 2.301 1.00 88.25 91 LYS A C 1
ATOM 716 O O . 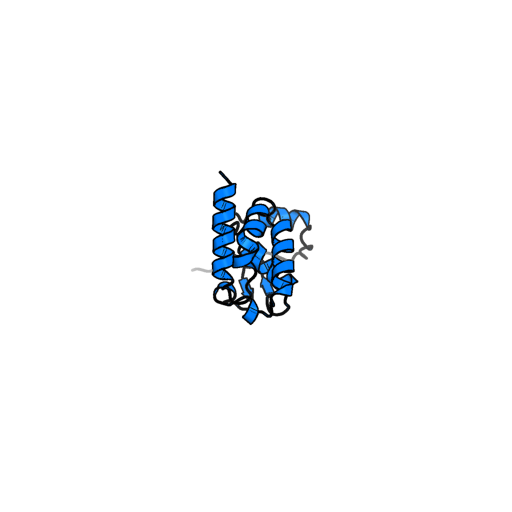LYS A 1 91 ? -3.287 12.455 3.382 1.00 88.25 91 LYS A O 1
ATOM 721 N N . LEU A 1 92 ? -3.930 11.700 1.360 1.00 86.00 92 LEU A N 1
ATOM 722 C CA . LEU A 1 92 ? -5.358 11.967 1.548 1.00 86.00 92 LEU A CA 1
ATOM 723 C C . LEU A 1 92 ? -5.998 10.991 2.546 1.00 86.00 92 LEU A C 1
ATOM 725 O O . LEU A 1 92 ? -6.753 11.426 3.414 1.00 86.00 92 LEU A O 1
ATOM 729 N N . SER A 1 93 ? -5.683 9.695 2.452 1.00 82.50 93 SER A N 1
ATOM 730 C CA . SER A 1 93 ? -6.198 8.673 3.380 1.00 82.50 93 SER A CA 1
ATOM 731 C C . SER A 1 93 ? -5.562 8.745 4.773 1.00 82.50 93 SER A C 1
ATOM 733 O O . SER A 1 93 ? -6.218 8.468 5.776 1.00 82.50 93 SER A O 1
ATOM 735 N N . LEU A 1 94 ? -4.280 9.108 4.850 1.00 85.88 94 LEU A N 1
ATOM 736 C CA . LEU A 1 94 ? -3.451 9.062 6.054 1.00 85.88 94 LEU A CA 1
ATOM 737 C C . LEU A 1 94 ? -2.769 10.421 6.313 1.00 85.88 94 LEU A C 1
ATOM 739 O O . LEU A 1 94 ? -1.538 10.505 6.370 1.00 85.88 94 LEU A O 1
ATOM 743 N N . PRO A 1 95 ? -3.542 11.502 6.541 1.00 85.31 95 PRO A N 1
ATOM 744 C CA . PRO A 1 95 ? -2.985 12.846 6.705 1.00 85.31 95 PRO A CA 1
ATOM 745 C C . PRO A 1 95 ? -2.044 12.967 7.914 1.00 85.31 95 PRO A C 1
ATOM 747 O O . PRO A 1 95 ? -1.138 13.795 7.911 1.00 85.31 95 PRO A O 1
ATOM 750 N N . ALA A 1 96 ? -2.211 12.112 8.930 1.00 85.44 96 ALA A N 1
ATOM 751 C CA . ALA A 1 96 ? -1.371 12.091 10.129 1.00 85.44 96 ALA A CA 1
ATOM 752 C C . ALA A 1 96 ? 0.106 11.738 9.858 1.00 85.44 96 ALA A C 1
ATOM 754 O O . ALA A 1 96 ? 0.962 12.097 10.665 1.00 85.44 96 ALA A O 1
ATOM 755 N N . ILE A 1 97 ? 0.396 11.048 8.748 1.00 84.38 97 ILE A N 1
ATOM 756 C CA . ILE A 1 97 ? 1.753 10.637 8.344 1.00 84.38 97 ILE A CA 1
ATOM 757 C C . ILE A 1 97 ? 2.175 11.250 6.999 1.00 84.38 97 ILE A C 1
ATOM 759 O O . ILE A 1 97 ? 3.140 10.803 6.381 1.00 84.38 97 ILE A O 1
ATOM 763 N N . ALA A 1 98 ? 1.447 12.257 6.504 1.00 87.94 98 ALA A N 1
ATOM 764 C CA . ALA A 1 98 ? 1.716 12.851 5.195 1.00 87.94 98 ALA A CA 1
ATOM 765 C C . ALA A 1 98 ? 3.139 13.434 5.098 1.00 87.94 98 ALA A C 1
ATOM 767 O O . ALA A 1 98 ? 3.817 13.245 4.0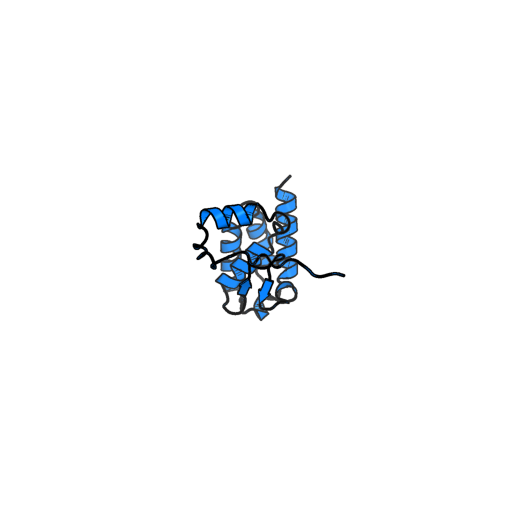91 1.00 87.94 98 ALA A O 1
ATOM 768 N N . ALA A 1 99 ? 3.620 14.069 6.172 1.00 87.12 99 ALA A N 1
ATOM 769 C CA . ALA A 1 99 ? 4.976 14.609 6.241 1.00 87.12 99 ALA A CA 1
ATOM 770 C C . ALA A 1 99 ? 6.053 13.509 6.180 1.00 87.12 99 ALA A C 1
ATOM 772 O O . ALA A 1 99 ? 7.096 13.689 5.550 1.00 87.12 99 ALA A O 1
ATOM 773 N N . GLU A 1 100 ? 5.809 12.355 6.803 1.00 86.50 100 GLU A N 1
ATOM 774 C CA . GLU A 1 100 ? 6.704 11.196 6.760 1.00 86.50 100 GLU A CA 1
ATOM 775 C C . GLU A 1 100 ? 6.763 10.588 5.362 1.00 86.50 100 GLU A C 1
ATOM 777 O O . GLU A 1 100 ? 7.844 10.196 4.920 1.00 86.50 100 GLU A O 1
ATOM 782 N N . LEU A 1 101 ? 5.626 10.537 4.665 1.00 86.56 101 LEU A N 1
ATOM 783 C CA . LEU A 1 101 ? 5.560 10.085 3.277 1.00 86.56 101 LEU A CA 1
ATOM 784 C C . LEU A 1 101 ? 6.367 11.002 2.351 1.00 86.56 101 LEU A C 1
ATOM 786 O O . LEU A 1 101 ? 7.114 10.505 1.511 1.00 86.56 101 LEU A O 1
ATOM 790 N N . ASP A 1 102 ? 6.277 12.322 2.535 1.00 88.19 102 ASP A N 1
ATOM 791 C CA . ASP A 1 102 ? 7.069 13.285 1.759 1.00 88.19 102 ASP A CA 1
ATOM 792 C C . ASP A 1 102 ? 8.568 13.183 2.092 1.00 88.19 102 ASP A C 1
ATOM 794 O O . ASP A 1 102 ? 9.409 13.162 1.192 1.00 88.19 102 ASP A O 1
ATOM 798 N N . THR A 1 103 ? 8.913 13.040 3.375 1.00 86.38 103 THR A N 1
ATOM 799 C CA . THR A 1 103 ? 10.311 12.933 3.835 1.00 86.38 103 THR A CA 1
ATOM 800 C C . THR A 1 103 ? 10.995 11.667 3.317 1.00 86.38 103 THR A C 1
ATOM 802 O O . THR A 1 103 ? 12.172 11.697 2.968 1.00 86.38 103 THR A O 1
ATOM 805 N N . ASN A 1 104 ? 10.264 10.552 3.248 1.00 83.88 104 ASN A N 1
ATOM 806 C CA . ASN A 1 104 ? 10.799 9.260 2.811 1.00 83.88 104 ASN A CA 1
ATOM 807 C C . ASN A 1 104 ? 10.515 8.961 1.330 1.00 83.88 104 ASN A C 1
ATOM 809 O O . ASN A 1 104 ? 10.806 7.858 0.871 1.00 83.88 104 ASN A O 1
ATOM 813 N N . SER A 1 105 ? 9.993 9.932 0.576 1.00 80.69 105 SER A N 1
ATOM 814 C CA . SER A 1 105 ? 9.642 9.816 -0.846 1.00 80.69 105 SER A CA 1
ATOM 815 C C . SER A 1 105 ? 10.730 9.170 -1.702 1.00 80.69 105 SER A C 1
ATOM 817 O O . SER A 1 105 ? 10.452 8.251 -2.460 1.00 80.69 105 SER A O 1
ATOM 819 N N . GLN A 1 106 ? 11.988 9.575 -1.529 1.00 78.75 106 GLN A N 1
ATOM 820 C CA . GLN A 1 106 ? 13.116 9.050 -2.306 1.00 78.75 106 GLN A CA 1
ATOM 821 C C . GLN A 1 106 ? 13.328 7.530 -2.141 1.00 78.75 106 GLN A C 1
ATOM 823 O O . GLN A 1 106 ? 13.845 6.862 -3.039 1.00 78.75 106 GLN A O 1
ATOM 828 N N . VAL A 1 107 ? 12.947 6.984 -0.985 1.00 79.81 107 VAL A N 1
ATOM 829 C CA . VAL A 1 107 ? 13.023 5.546 -0.701 1.00 79.81 107 VAL A CA 1
ATOM 830 C C . VAL A 1 107 ? 11.700 4.872 -1.059 1.00 79.81 107 VAL A C 1
ATOM 832 O O . VAL A 1 107 ? 11.693 3.805 -1.651 1.00 79.81 107 VAL A O 1
ATOM 835 N N . LEU A 1 108 ? 10.572 5.497 -0.736 1.00 80.31 108 LEU A N 1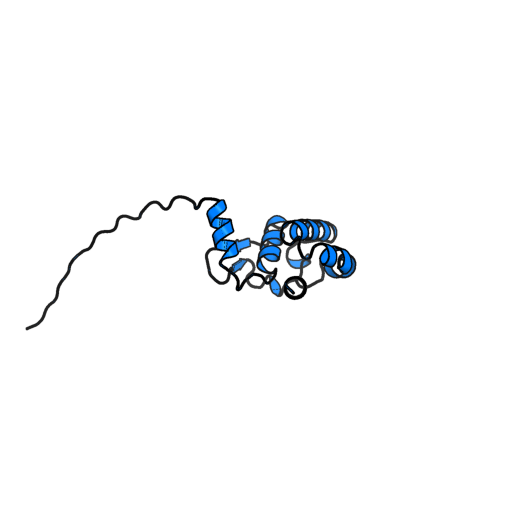
ATOM 836 C CA . LEU A 1 108 ? 9.244 4.908 -0.889 1.00 80.31 108 LEU A CA 1
ATOM 837 C C . LEU A 1 108 ? 8.751 4.865 -2.342 1.00 80.31 108 LEU A C 1
ATOM 839 O O . LEU A 1 108 ? 8.019 3.945 -2.699 1.00 80.31 108 LEU A O 1
ATOM 843 N N . ASP A 1 109 ? 9.169 5.803 -3.190 1.00 85.25 109 ASP A N 1
ATOM 844 C CA . ASP A 1 109 ? 8.684 5.938 -4.568 1.00 85.25 109 ASP A CA 1
ATOM 845 C C . ASP A 1 109 ? 9.378 4.995 -5.567 1.00 85.25 109 ASP A C 1
ATOM 847 O O . ASP A 1 109 ? 9.316 5.216 -6.774 1.00 85.25 109 ASP A O 1
ATOM 851 N N . GLN A 1 110 ? 10.049 3.935 -5.108 1.00 86.69 110 GLN A N 1
ATOM 852 C CA . GLN A 1 110 ? 10.711 3.003 -6.024 1.00 86.69 110 GLN A CA 1
ATOM 853 C C . GLN A 1 110 ? 9.788 1.823 -6.357 1.00 86.69 110 GLN A C 1
ATOM 855 O O . GLN A 1 110 ? 9.454 1.035 -5.465 1.00 86.69 110 GLN A O 1
ATOM 860 N N . PRO A 1 111 ? 9.441 1.599 -7.640 1.00 88.31 111 PRO A N 1
ATOM 861 C CA . PRO A 1 111 ? 8.578 0.487 -8.041 1.00 88.31 111 PRO A CA 1
ATOM 862 C C . PRO A 1 111 ? 9.149 -0.900 -7.713 1.00 88.31 111 PRO A C 1
ATOM 864 O O . PRO A 1 111 ? 8.421 -1.892 -7.663 1.00 88.31 111 PRO A O 1
ATOM 867 N N . ALA A 1 112 ? 10.464 -0.989 -7.510 1.00 89.56 112 ALA A N 1
ATOM 868 C CA . ALA A 1 112 ? 11.149 -2.219 -7.135 1.00 89.56 112 ALA A CA 1
ATOM 869 C C . ALA A 1 112 ? 10.907 -2.635 -5.670 1.00 89.56 112 ALA A C 1
ATOM 871 O O . ALA A 1 112 ? 11.189 -3.783 -5.323 1.00 89.56 112 ALA A O 1
ATOM 872 N N . HIS A 1 113 ? 10.381 -1.751 -4.813 1.00 87.75 113 HIS A N 1
ATOM 873 C CA . HIS A 1 113 ? 10.100 -2.094 -3.420 1.00 87.75 113 HIS A CA 1
ATOM 874 C C . HIS A 1 113 ? 8.933 -3.066 -3.279 1.00 87.75 113 HIS A C 1
ATOM 876 O O . HIS A 1 113 ? 7.981 -3.061 -4.066 1.00 87.75 113 HIS A O 1
ATOM 882 N N . ARG A 1 114 ? 9.009 -3.896 -2.234 1.00 87.94 114 ARG A N 1
ATOM 883 C CA . ARG A 1 114 ? 7.914 -4.781 -1.846 1.00 87.94 114 ARG A CA 1
ATOM 884 C C . ARG A 1 114 ? 6.788 -3.985 -1.204 1.00 87.94 114 ARG A C 1
ATOM 886 O O . ARG A 1 114 ? 7.014 -3.117 -0.362 1.00 87.94 114 ARG A O 1
ATOM 893 N N . ILE A 1 115 ? 5.566 -4.353 -1.559 1.00 87.75 115 ILE A N 1
ATOM 894 C CA . ILE A 1 115 ? 4.344 -3.726 -1.056 1.00 87.75 115 ILE A CA 1
ATOM 895 C C . ILE A 1 115 ? 4.203 -3.975 0.454 1.00 87.75 115 ILE A C 1
ATOM 897 O O . ILE A 1 115 ? 3.790 -3.082 1.191 1.00 87.75 115 ILE A O 1
ATOM 901 N N . GLY A 1 116 ? 4.600 -5.154 0.942 1.00 84.31 116 GLY A N 1
ATOM 902 C CA . GLY A 1 116 ? 4.603 -5.490 2.368 1.00 84.31 116 GLY A CA 1
ATOM 903 C C . GLY A 1 116 ? 5.553 -4.629 3.203 1.00 84.31 116 GLY A C 1
ATOM 904 O O . GLY A 1 116 ? 5.177 -4.206 4.294 1.00 84.31 116 GLY A O 1
ATOM 905 N N . ASP A 1 117 ? 6.735 -4.294 2.677 1.00 83.19 117 ASP A N 1
ATOM 906 C CA . ASP A 1 117 ? 7.686 -3.408 3.366 1.00 83.19 117 ASP A CA 1
ATOM 907 C C . ASP A 1 117 ? 7.115 -1.986 3.482 1.00 83.19 117 ASP A C 1
ATOM 909 O O . ASP A 1 117 ? 7.207 -1.348 4.533 1.00 83.19 117 ASP A O 1
ATOM 913 N N . TYR A 1 118 ? 6.438 -1.518 2.429 1.00 87.06 118 TYR A N 1
ATOM 914 C CA . TYR A 1 118 ? 5.728 -0.240 2.433 1.00 87.06 118 TYR A CA 1
ATOM 915 C C . TYR A 1 118 ? 4.570 -0.243 3.444 1.00 87.06 118 TYR A C 1
ATOM 917 O O . TYR A 1 118 ? 4.423 0.691 4.231 1.00 87.06 118 TYR A O 1
ATOM 925 N N . ALA A 1 119 ? 3.767 -1.310 3.480 1.00 85.94 119 ALA A N 1
ATOM 926 C CA . ALA A 1 119 ? 2.697 -1.465 4.465 1.00 85.94 119 ALA A CA 1
ATOM 927 C C . ALA A 1 119 ? 3.244 -1.448 5.903 1.00 85.94 119 ALA A C 1
ATOM 929 O O . ALA A 1 119 ? 2.671 -0.805 6.782 1.00 85.94 119 ALA A O 1
ATOM 930 N N . GLN A 1 120 ? 4.385 -2.098 6.136 1.00 81.88 120 GLN A N 1
ATOM 931 C CA . GLN A 1 120 ? 5.053 -2.099 7.434 1.00 81.88 120 GLN A CA 1
ATOM 932 C C . GLN A 1 120 ? 5.561 -0.703 7.819 1.00 81.88 120 GLN A C 1
ATOM 934 O O . GLN A 1 120 ? 5.430 -0.305 8.979 1.00 81.88 120 GLN A O 1
ATOM 939 N N . PHE A 1 121 ? 6.093 0.067 6.866 1.00 83.31 121 PHE A N 1
ATOM 940 C CA . PHE A 1 121 ? 6.444 1.468 7.096 1.00 83.31 121 PHE A CA 1
ATOM 941 C C . PHE A 1 121 ? 5.219 2.283 7.528 1.00 83.31 121 PHE A C 1
ATOM 943 O O . PHE A 1 121 ? 5.276 2.965 8.552 1.00 83.31 121 PHE A O 1
ATOM 950 N N . LEU A 1 122 ? 4.098 2.167 6.804 1.00 84.62 122 LEU A N 1
ATOM 951 C CA . LEU A 1 122 ? 2.855 2.871 7.137 1.00 84.62 122 LEU A CA 1
ATOM 952 C C . LEU A 1 122 ? 2.374 2.523 8.548 1.00 84.62 122 LEU A C 1
ATOM 954 O O . LEU A 1 122 ? 2.042 3.419 9.323 1.00 84.62 122 LEU A O 1
ATOM 958 N N . LYS A 1 123 ? 2.408 1.238 8.909 1.00 83.00 123 LYS A N 1
ATOM 959 C CA . LYS A 1 123 ? 2.093 0.762 10.257 1.00 83.00 123 LYS A CA 1
ATOM 960 C C . LYS A 1 123 ? 2.946 1.449 11.321 1.00 83.00 123 LYS A C 1
ATOM 962 O O . LYS A 1 123 ? 2.413 1.983 12.292 1.00 83.00 123 LYS A O 1
ATOM 967 N N . VAL A 1 124 ? 4.268 1.439 11.154 1.00 80.00 124 VAL A N 1
ATOM 968 C CA . VAL A 1 124 ? 5.196 2.034 12.128 1.00 80.00 124 VAL A CA 1
ATOM 969 C C . VAL A 1 124 ? 5.003 3.548 12.215 1.00 80.00 124 VAL A C 1
ATOM 971 O O . VAL A 1 124 ? 4.932 4.086 13.319 1.00 80.00 124 VAL A O 1
ATOM 974 N N . ALA A 1 125 ? 4.861 4.228 11.077 1.00 81.88 125 ALA A N 1
ATOM 975 C CA . ALA A 1 125 ? 4.629 5.667 11.025 1.00 81.88 125 ALA A CA 1
ATOM 976 C C . ALA A 1 125 ? 3.332 6.054 11.755 1.00 81.88 125 ALA A C 1
ATOM 978 O O . ALA A 1 125 ? 3.337 6.969 12.580 1.00 81.88 125 ALA A O 1
ATOM 979 N N . LEU A 1 126 ? 2.244 5.311 11.526 1.00 83.00 126 LEU A N 1
ATOM 980 C CA . LEU A 1 126 ? 0.973 5.532 12.215 1.00 83.00 126 LEU A CA 1
ATOM 981 C C . LEU A 1 126 ? 1.103 5.299 13.724 1.00 83.00 126 LEU A C 1
ATOM 983 O O . LEU A 1 126 ? 0.653 6.131 14.507 1.00 83.00 126 LEU A O 1
ATOM 987 N N . LEU A 1 127 ? 1.780 4.230 14.153 1.00 80.25 127 LEU A N 1
ATOM 988 C CA . LEU A 1 127 ? 2.008 3.954 15.576 1.00 80.25 127 LEU A CA 1
ATOM 989 C C . LEU A 1 127 ? 2.819 5.053 16.280 1.00 80.25 127 LEU A C 1
ATOM 991 O O . LEU A 1 127 ? 2.542 5.368 17.438 1.00 80.25 127 LEU A O 1
ATOM 995 N N . LEU A 1 128 ? 3.808 5.643 15.604 1.00 76.62 128 LEU A N 1
ATOM 996 C CA . LEU A 1 128 ? 4.634 6.717 16.164 1.00 76.62 128 LEU A CA 1
ATOM 997 C C . LEU A 1 128 ? 3.891 8.056 16.268 1.00 76.62 128 LEU A C 1
ATOM 999 O O . LEU A 1 128 ? 4.227 8.856 17.137 1.00 76.62 128 LEU A O 1
ATOM 1003 N N . LYS A 1 129 ? 2.882 8.291 15.422 1.00 70.94 129 LYS A N 1
ATOM 1004 C CA . LYS A 1 129 ? 2.074 9.524 15.411 1.00 70.94 129 LYS A CA 1
ATOM 1005 C C . LYS A 1 129 ? 0.865 9.509 16.340 1.00 70.94 129 LYS A C 1
ATOM 1007 O O . LYS A 1 129 ? 0.263 10.553 16.554 1.00 70.94 129 LYS A O 1
ATOM 1012 N N . ILE A 1 130 ? 0.504 8.346 16.879 1.00 57.31 130 ILE A N 1
ATOM 1013 C CA . ILE A 1 130 ? -0.621 8.187 17.815 1.00 57.31 130 ILE A CA 1
ATOM 1014 C C . ILE A 1 130 ? -0.175 8.389 19.289 1.00 57.31 130 ILE A C 1
ATOM 1016 O O . ILE A 1 130 ? -0.994 8.276 20.199 1.00 57.31 130 ILE A O 1
ATOM 1020 N N . LYS A 1 131 ? 1.102 8.717 19.547 1.00 46.22 131 LYS A N 1
ATOM 1021 C CA . LYS A 1 131 ? 1.613 9.116 20.875 1.00 46.22 131 LYS A CA 1
ATOM 1022 C C . LYS A 1 131 ? 1.532 10.620 21.091 1.00 46.22 131 LYS A C 1
ATOM 1024 O O . LYS A 1 131 ? 1.219 10.998 22.240 1.00 46.22 131 LYS A O 1
#

Sequence (131 aa):
MKRTKRTQSNRRPKKVAPPDPLTLLDRAARRRDASDGALELAVALASLTTLVQVDLRPTPFRTEPADLFDRTFSSVGLNEDQMGFLREQLKLSLPAIAAELDTNSQVLDQPAHRIGDYAQFLKVALLLKIK